Protein AF-A0A2V7W7Z8-F1 (afdb_monomer_lite)

Structure (mmCIF, N/CA/C/O backbone):
data_AF-A0A2V7W7Z8-F1
#
_entry.id   AF-A0A2V7W7Z8-F1
#
loop_
_atom_site.group_PDB
_atom_site.id
_atom_site.type_symbol
_atom_site.label_atom_id
_atom_site.label_alt_id
_atom_site.label_comp_id
_atom_site.label_asym_id
_atom_site.label_entity_id
_atom_site.label_seq_id
_atom_site.pdbx_PDB_ins_code
_atom_site.Cartn_x
_atom_site.Cartn_y
_atom_site.Cartn_z
_atom_site.occupancy
_atom_site.B_iso_or_equiv
_atom_site.auth_seq_id
_atom_site.auth_comp_id
_atom_site.auth_asym_id
_atom_site.auth_atom_id
_atom_site.pdbx_PDB_model_num
ATOM 1 N N . MET A 1 1 ? -6.956 7.453 52.385 1.00 64.62 1 MET A N 1
ATOM 2 C CA . MET A 1 1 ? -8.091 6.921 51.588 1.00 64.62 1 MET A CA 1
ATOM 3 C C . MET A 1 1 ? -8.338 7.640 50.247 1.00 64.62 1 MET A C 1
ATOM 5 O O . MET A 1 1 ? -8.951 7.035 49.381 1.00 64.62 1 MET A O 1
ATOM 9 N N . MET A 1 2 ? -7.798 8.844 49.998 1.00 71.56 2 MET A N 1
ATOM 10 C CA . MET A 1 2 ? -8.053 9.649 48.778 1.00 71.56 2 MET A CA 1
ATOM 11 C C . MET A 1 2 ? -7.474 9.134 47.440 1.00 71.56 2 MET A C 1
ATOM 13 O O . MET A 1 2 ? -7.806 9.673 46.394 1.00 71.56 2 MET A O 1
ATOM 17 N N . ARG A 1 3 ? -6.632 8.090 47.427 1.00 85.88 3 ARG A N 1
ATOM 18 C CA . ARG A 1 3 ? -5.975 7.605 46.190 1.00 85.88 3 ARG A CA 1
ATOM 19 C C . ARG A 1 3 ? -6.864 6.716 45.310 1.00 85.88 3 ARG A C 1
ATOM 21 O O . ARG A 1 3 ? -6.690 6.686 44.098 1.00 85.88 3 ARG A O 1
ATOM 28 N N . ARG A 1 4 ? -7.820 6.002 45.911 1.00 89.50 4 ARG A N 1
ATOM 29 C CA . ARG A 1 4 ? -8.736 5.094 45.199 1.00 89.50 4 ARG A CA 1
ATOM 30 C C . ARG A 1 4 ? -9.676 5.809 44.213 1.00 89.50 4 ARG A C 1
ATOM 32 O O . ARG A 1 4 ? -9.738 5.351 43.077 1.00 89.50 4 ARG A O 1
ATOM 39 N N . PRO A 1 5 ? -10.353 6.920 44.573 1.00 92.94 5 PRO A N 1
ATOM 40 C CA . PRO A 1 5 ? -11.211 7.621 43.616 1.00 92.94 5 PRO A CA 1
ATOM 41 C C . PRO A 1 5 ? -10.411 8.238 42.461 1.00 92.94 5 PRO A C 1
ATOM 43 O O . PRO A 1 5 ? -10.845 8.153 41.320 1.00 92.94 5 PRO A O 1
ATOM 46 N N . ALA A 1 6 ? -9.214 8.774 42.723 1.00 90.88 6 ALA A N 1
ATOM 47 C CA . ALA A 1 6 ? -8.357 9.328 41.673 1.00 90.88 6 ALA A CA 1
ATOM 48 C C . ALA A 1 6 ? -7.937 8.267 40.636 1.00 90.88 6 ALA A C 1
ATOM 50 O O . ALA A 1 6 ? -8.006 8.515 39.436 1.00 90.88 6 ALA A O 1
ATOM 51 N N . LEU A 1 7 ? -7.566 7.062 41.087 1.00 93.25 7 LEU A N 1
ATOM 52 C CA . LEU A 1 7 ? -7.257 5.944 40.189 1.00 93.25 7 LEU A CA 1
ATOM 53 C C . LEU A 1 7 ? -8.481 5.487 39.390 1.00 93.25 7 LEU A C 1
ATOM 55 O O . LEU A 1 7 ? -8.359 5.248 38.194 1.00 93.25 7 LEU A O 1
ATOM 59 N N . ALA A 1 8 ? -9.655 5.401 40.020 1.00 92.94 8 ALA A N 1
ATOM 60 C CA . ALA A 1 8 ? -10.886 5.029 39.326 1.00 92.94 8 ALA A CA 1
ATOM 61 C C . ALA A 1 8 ? -11.238 6.026 38.209 1.00 92.94 8 ALA A C 1
ATOM 63 O O . ALA A 1 8 ? -11.597 5.609 37.111 1.00 92.94 8 ALA A O 1
ATOM 64 N N . VAL A 1 9 ? -11.064 7.329 38.457 1.00 94.56 9 VAL A N 1
ATOM 65 C CA . VAL A 1 9 ? -11.263 8.376 37.443 1.00 94.56 9 VAL A CA 1
ATOM 66 C C . VAL A 1 9 ? -10.260 8.234 36.297 1.00 94.56 9 VAL A C 1
ATOM 68 O O . VAL A 1 9 ? -10.660 8.286 35.140 1.00 94.56 9 VAL A O 1
ATOM 71 N N . LEU A 1 10 ? -8.978 7.987 36.588 1.00 92.81 10 LEU A N 1
ATOM 72 C CA . LEU A 1 10 ? -7.966 7.770 35.546 1.00 92.81 10 LEU A CA 1
ATOM 73 C C . LEU A 1 10 ? -8.280 6.547 34.675 1.00 92.81 10 LEU A C 1
ATOM 75 O O . LEU A 1 10 ? -8.192 6.633 33.452 1.00 92.81 10 LEU A O 1
ATOM 79 N N . PHE A 1 11 ? -8.694 5.432 35.284 1.00 92.69 11 PHE A N 1
ATOM 80 C CA . PHE A 1 11 ? -9.115 4.238 34.548 1.00 92.69 11 PHE A CA 1
ATOM 81 C C . PHE A 1 11 ? -10.361 4.495 33.702 1.00 92.69 11 PHE A C 1
ATOM 83 O O . PHE A 1 11 ? -10.399 4.087 32.545 1.00 92.69 11 PHE A O 1
ATOM 90 N N . ALA A 1 12 ? -11.355 5.200 34.243 1.00 91.25 12 ALA A N 1
ATOM 91 C CA . ALA A 1 12 ? -12.547 5.570 33.490 1.00 91.25 12 ALA A CA 1
ATOM 92 C C . ALA A 1 12 ? -12.2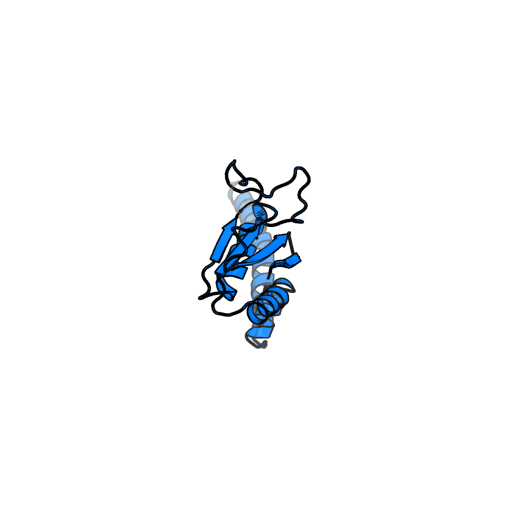01 6.457 32.282 1.00 91.25 12 ALA A C 1
ATOM 94 O O . ALA A 1 12 ? -12.695 6.202 31.188 1.00 91.25 12 ALA A O 1
ATOM 95 N N . CYS A 1 13 ? -11.303 7.436 32.441 1.00 90.88 13 CYS A N 1
ATOM 96 C CA . CYS A 1 13 ? -10.824 8.270 31.336 1.00 90.88 13 CYS A CA 1
ATOM 97 C C . CYS A 1 13 ? -10.061 7.462 30.278 1.00 90.88 13 CYS A C 1
ATOM 99 O O . CYS A 1 13 ? -10.279 7.666 29.086 1.00 90.88 13 CYS A O 1
ATOM 101 N N . ALA A 1 14 ? -9.199 6.530 30.695 1.00 88.56 14 ALA A N 1
ATOM 102 C CA . ALA A 1 14 ? -8.465 5.664 29.774 1.00 88.56 14 ALA A CA 1
ATOM 103 C C . ALA A 1 14 ? -9.413 4.750 28.980 1.00 88.56 14 ALA A C 1
ATOM 105 O O . ALA A 1 14 ? -9.311 4.668 27.760 1.00 88.56 14 ALA A O 1
ATOM 106 N N . ILE A 1 15 ? -10.385 4.126 29.654 1.00 91.50 15 ILE A N 1
ATOM 107 C CA . ILE A 1 15 ? -11.414 3.299 29.008 1.00 91.50 15 ILE A CA 1
ATOM 108 C C . ILE A 1 15 ? -12.269 4.141 28.064 1.00 91.50 15 ILE A C 1
ATOM 110 O O . ILE A 1 15 ? -12.598 3.679 26.979 1.00 91.50 15 ILE A O 1
ATOM 114 N N . TRP A 1 16 ? -12.619 5.370 28.444 1.00 91.00 16 TRP A N 1
ATOM 115 C CA . TRP A 1 16 ? -13.403 6.257 27.590 1.00 91.00 16 TRP A CA 1
ATOM 116 C C . TRP A 1 16 ? -12.650 6.621 26.307 1.00 91.00 16 TRP A C 1
ATOM 118 O O . TRP A 1 16 ? -13.198 6.498 25.212 1.00 91.00 16 TRP A O 1
ATOM 128 N N . PHE A 1 17 ? -11.382 7.020 26.432 1.00 89.75 17 PHE A N 1
ATOM 129 C CA . PHE A 1 17 ? -10.562 7.419 25.291 1.00 89.75 17 PHE A CA 1
ATOM 130 C C . PHE A 1 17 ? -10.263 6.230 24.365 1.00 89.75 17 PHE A C 1
ATOM 132 O O . PHE A 1 17 ? -10.569 6.278 23.176 1.00 89.75 17 PHE A O 1
ATOM 139 N N . SER A 1 18 ? -9.755 5.123 24.914 1.00 89.19 18 SER A N 1
ATOM 140 C CA . SER A 1 18 ? -9.431 3.922 24.131 1.00 89.19 18 SER A CA 1
ATOM 141 C C . SER A 1 18 ? -10.673 3.178 23.635 1.00 89.19 18 SER A C 1
ATOM 143 O O . SER A 1 18 ? -10.658 2.574 22.565 1.00 89.19 18 SER A O 1
ATOM 145 N N . GLY A 1 19 ? -11.768 3.220 24.394 1.00 90.31 19 GLY A N 1
ATOM 146 C CA . GLY A 1 19 ? -13.025 2.575 24.032 1.00 90.31 19 GLY A CA 1
ATOM 147 C C . GLY A 1 19 ? -13.647 3.194 22.788 1.00 90.31 19 GLY A C 1
ATOM 148 O O . GLY A 1 19 ? -14.166 2.463 21.949 1.00 90.31 19 GLY A O 1
ATOM 149 N N . HIS A 1 20 ? -13.546 4.515 22.620 1.00 90.62 20 HIS A N 1
ATOM 150 C CA . HIS A 1 20 ? -14.054 5.183 21.425 1.00 90.62 20 HIS A CA 1
ATOM 151 C C . HIS A 1 20 ? -13.320 4.729 20.155 1.00 90.62 20 HIS A C 1
ATOM 153 O O . HIS A 1 20 ? -13.970 4.346 19.181 1.00 90.62 20 HIS A O 1
ATOM 159 N N . GLU A 1 21 ? -11.984 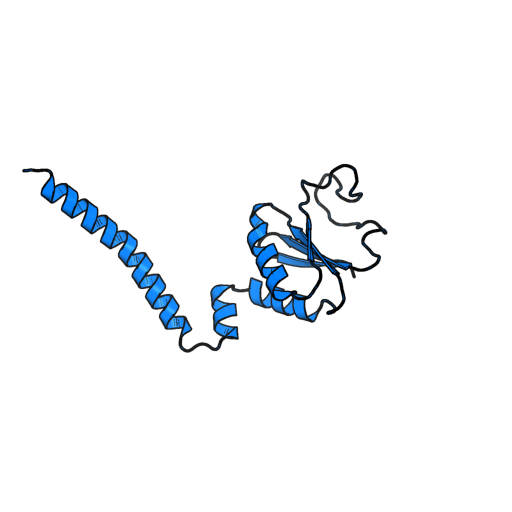4.692 20.178 1.00 88.81 21 GLU A N 1
ATOM 160 C CA . GLU A 1 21 ? -11.177 4.192 19.054 1.00 88.81 21 GLU A CA 1
ATOM 161 C C . GLU A 1 21 ? -11.480 2.719 18.753 1.00 88.81 21 GLU A C 1
ATOM 163 O O . GLU A 1 21 ? -11.636 2.334 17.595 1.00 88.81 21 GLU A O 1
ATOM 168 N N . TYR A 1 22 ? -11.644 1.894 19.791 1.00 90.38 22 TYR A N 1
ATOM 169 C CA . TYR A 1 22 ? -11.979 0.482 19.625 1.00 90.38 22 TYR A CA 1
ATOM 170 C C . TYR A 1 22 ? -13.365 0.280 18.999 1.00 90.38 22 TYR A C 1
ATOM 172 O O . TYR A 1 22 ? -13.526 -0.530 18.088 1.00 90.38 22 TYR A O 1
ATOM 180 N N . VAL A 1 23 ? -14.371 1.038 19.444 1.00 93.88 23 VAL A N 1
ATOM 181 C CA . VAL A 1 23 ? -15.723 0.989 18.867 1.00 93.88 23 VAL A CA 1
ATOM 182 C C . VAL A 1 23 ? -15.706 1.429 17.404 1.00 93.88 23 VAL A C 1
ATOM 184 O O . VAL A 1 23 ? -16.375 0.802 16.581 1.00 93.88 23 VAL A O 1
ATOM 187 N N . GLN A 1 24 ? -14.928 2.460 17.058 1.00 91.69 24 GLN A N 1
ATOM 188 C CA . GLN A 1 24 ? -14.739 2.871 15.665 1.00 91.69 24 GLN A CA 1
ATOM 189 C C . GLN A 1 24 ? -14.087 1.761 14.840 1.00 91.69 24 GLN A C 1
ATOM 191 O O . GLN A 1 24 ? -14.633 1.385 13.808 1.00 91.69 24 GLN A O 1
ATOM 196 N N . LEU A 1 25 ? -13.013 1.146 15.340 1.00 91.00 25 LEU A N 1
ATOM 197 C CA . LEU A 1 25 ? -12.337 0.039 14.664 1.00 91.00 25 LEU A CA 1
ATOM 198 C C . LEU A 1 25 ? -13.265 -1.164 14.435 1.00 91.00 25 LEU A C 1
ATOM 200 O O . LEU A 1 25 ? -13.267 -1.748 13.350 1.00 91.00 25 LEU A O 1
ATOM 204 N N . VAL A 1 26 ? -14.071 -1.536 15.435 1.00 94.56 26 VAL A N 1
ATOM 205 C CA . VAL A 1 26 ? -15.062 -2.617 15.311 1.00 94.56 26 VAL A CA 1
ATOM 206 C C . VAL A 1 26 ? -16.114 -2.251 14.272 1.00 94.56 26 VAL A C 1
ATOM 208 O O . VAL A 1 26 ? -16.437 -3.071 13.414 1.00 94.56 26 VAL A O 1
ATOM 211 N N . ARG A 1 27 ? -16.629 -1.019 14.302 1.00 95.19 27 ARG A N 1
ATOM 212 C CA . ARG A 1 27 ? -17.615 -0.542 13.329 1.00 95.19 27 ARG A CA 1
ATOM 213 C C . ARG A 1 27 ? -17.056 -0.547 11.908 1.00 95.19 27 ARG A C 1
ATOM 215 O O . ARG A 1 27 ? -17.739 -1.021 11.001 1.00 95.19 27 ARG A O 1
ATOM 222 N N . ASP A 1 28 ? -15.829 -0.076 11.725 1.00 92.25 28 ASP A N 1
ATOM 223 C CA . ASP A 1 28 ? -15.149 -0.064 10.432 1.00 92.25 28 ASP A CA 1
ATOM 224 C C . ASP A 1 28 ? -14.897 -1.491 9.939 1.00 92.25 28 ASP A C 1
ATOM 226 O O . ASP A 1 28 ? -15.179 -1.805 8.786 1.00 92.25 28 ASP A O 1
ATOM 230 N N . SER A 1 29 ? -14.487 -2.398 10.829 1.00 92.88 29 SER A N 1
ATOM 231 C CA . SER A 1 29 ? -14.307 -3.820 10.510 1.00 92.88 29 SER A CA 1
ATOM 232 C C . SER A 1 29 ? -15.620 -4.490 10.093 1.00 92.88 29 SER A C 1
ATOM 234 O O . SER A 1 29 ? -15.658 -5.222 9.104 1.00 92.88 29 SER A O 1
ATOM 236 N N . LEU A 1 30 ? -16.721 -4.211 10.800 1.00 95.81 30 LEU A N 1
ATOM 237 C CA . LEU A 1 30 ? -18.052 -4.711 10.446 1.00 95.81 30 LEU A CA 1
ATOM 238 C C . LEU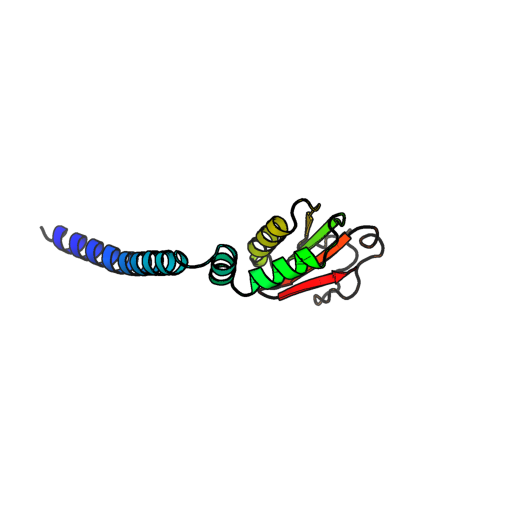 A 1 30 ? -18.531 -4.145 9.103 1.00 95.81 30 LEU A C 1
ATOM 240 O O . LEU A 1 30 ? -19.134 -4.872 8.316 1.00 95.81 30 LEU A O 1
ATOM 244 N N . ALA A 1 31 ? -18.218 -2.882 8.802 1.00 93.75 31 ALA A N 1
ATOM 245 C CA . ALA A 1 31 ? -18.540 -2.264 7.518 1.00 93.75 31 ALA A CA 1
ATOM 246 C C . ALA A 1 31 ? -17.796 -2.909 6.330 1.00 93.75 31 ALA A C 1
ATOM 248 O O . ALA A 1 31 ? -18.242 -2.774 5.191 1.00 93.75 31 ALA A O 1
ATOM 249 N N . LEU A 1 32 ? -16.697 -3.632 6.577 1.00 93.75 32 LEU A N 1
ATOM 250 C CA . LEU A 1 32 ? -15.946 -4.375 5.558 1.00 93.75 32 LEU A CA 1
ATOM 251 C C . LEU A 1 32 ? -16.484 -5.795 5.310 1.00 93.75 32 LEU A C 1
ATOM 253 O O . LEU A 1 32 ? -16.193 -6.375 4.261 1.00 93.75 32 LEU A O 1
ATOM 257 N N . LEU A 1 33 ? -17.257 -6.374 6.237 1.00 94.25 33 LEU A N 1
ATOM 258 C CA . LEU A 1 33 ? -17.791 -7.736 6.101 1.00 94.25 33 LEU A CA 1
ATOM 259 C C . LEU A 1 33 ? -18.615 -7.976 4.823 1.00 94.25 33 LEU A C 1
ATOM 261 O O . LEU A 1 33 ? -18.364 -8.995 4.176 1.00 94.25 33 LEU A O 1
ATOM 265 N N . PRO A 1 34 ? -19.554 -7.092 4.420 1.00 96.69 34 PRO A N 1
ATOM 266 C CA . PRO A 1 34 ? -20.376 -7.345 3.236 1.00 96.69 34 PRO A CA 1
ATOM 267 C C . PRO A 1 34 ? -19.628 -7.124 1.915 1.00 96.69 34 PRO A C 1
ATOM 269 O O . PRO A 1 34 ? -20.118 -7.536 0.867 1.00 96.69 34 PRO A O 1
ATOM 272 N N . LEU A 1 35 ? -18.464 -6.470 1.949 1.00 94.69 35 LEU A N 1
ATOM 273 C CA . LEU A 1 35 ? -17.700 -6.131 0.754 1.00 94.69 35 LEU A CA 1
ATOM 274 C C . LEU A 1 35 ? -16.958 -7.351 0.203 1.00 94.69 35 LEU A C 1
ATOM 276 O O . LEU A 1 35 ? -16.511 -8.235 0.943 1.00 94.69 35 LEU A O 1
ATOM 280 N N . ARG A 1 36 ? -16.759 -7.379 -1.113 1.00 94.62 36 ARG A N 1
ATOM 281 C CA . ARG A 1 36 ? -15.870 -8.345 -1.762 1.00 94.62 36 ARG A CA 1
ATOM 282 C C . ARG A 1 36 ? -14.420 -8.078 -1.367 1.00 94.62 36 ARG A C 1
ATOM 284 O O . ARG A 1 36 ? -14.063 -7.019 -0.859 1.00 94.62 36 ARG A O 1
ATOM 291 N N . TYR A 1 37 ? -13.555 -9.061 -1.595 1.00 87.62 37 TYR A N 1
ATOM 292 C CA . TYR A 1 37 ? -12.142 -8.955 -1.230 1.00 87.62 37 TYR A CA 1
ATOM 293 C C . TYR A 1 37 ? -11.446 -7.733 -1.853 1.00 87.62 37 TYR A C 1
ATOM 295 O O . TYR A 1 37 ? -10.722 -7.023 -1.157 1.00 87.62 37 TYR A O 1
ATOM 303 N N . GLU A 1 38 ? -11.697 -7.478 -3.137 1.00 86.25 38 GLU A N 1
ATOM 304 C CA . GLU A 1 38 ? -11.121 -6.352 -3.881 1.00 86.25 38 GLU A CA 1
ATOM 305 C C . GLU A 1 38 ? -11.629 -5.009 -3.338 1.00 86.25 38 GLU A C 1
ATOM 307 O O . GLU A 1 38 ? -10.829 -4.136 -3.019 1.00 86.25 38 GLU A O 1
ATOM 312 N N . GLU A 1 39 ? -12.938 -4.896 -3.094 1.00 90.38 39 GLU A N 1
ATOM 313 C CA . GLU A 1 39 ? -13.577 -3.705 -2.513 1.00 90.38 39 GLU A CA 1
ATOM 314 C C . GLU A 1 39 ? -13.067 -3.406 -1.094 1.00 90.38 39 GLU A C 1
ATOM 316 O O . GLU A 1 39 ? -12.860 -2.250 -0.724 1.00 90.38 39 GLU A O 1
ATOM 321 N N . ARG A 1 40 ? -12.813 -4.445 -0.283 1.00 91.31 40 ARG A N 1
ATOM 322 C CA . ARG A 1 40 ? -12.176 -4.277 1.032 1.00 91.31 40 ARG A CA 1
ATOM 323 C C . ARG A 1 40 ? -10.779 -3.688 0.898 1.00 91.31 40 ARG A C 1
ATOM 325 O O . ARG A 1 40 ? -10.424 -2.795 1.663 1.00 91.31 40 ARG A O 1
ATOM 332 N N . ARG A 1 41 ? -9.982 -4.194 -0.047 1.00 87.75 41 ARG A N 1
ATOM 333 C CA . ARG A 1 41 ? -8.623 -3.692 -0.276 1.00 87.75 41 ARG A CA 1
ATOM 334 C C . ARG A 1 41 ? -8.635 -2.256 -0.770 1.00 87.75 41 ARG A C 1
ATOM 336 O O . ARG A 1 41 ? -7.893 -1.454 -0.218 1.00 87.75 41 ARG A O 1
ATOM 343 N N . GLU A 1 42 ? -9.502 -1.923 -1.718 1.00 88.81 42 GLU A N 1
ATOM 344 C CA . GLU A 1 42 ? -9.671 -0.549 -2.195 1.00 88.81 42 GLU A CA 1
ATOM 345 C C . GLU A 1 42 ? -10.099 0.393 -1.065 1.00 88.81 42 GLU A C 1
ATOM 347 O O . GLU A 1 42 ? -9.557 1.483 -0.932 1.00 88.81 42 GLU A O 1
ATOM 352 N N . ARG A 1 43 ? -11.004 -0.032 -0.178 1.00 88.38 43 ARG A N 1
ATOM 353 C CA . ARG A 1 43 ? -11.444 0.802 0.948 1.00 88.38 43 ARG A CA 1
ATOM 354 C C . ARG A 1 43 ? -10.366 1.021 2.013 1.00 88.38 43 ARG A C 1
ATOM 356 O O . ARG A 1 43 ? -10.321 2.095 2.603 1.00 88.38 43 ARG A O 1
ATOM 363 N N . VAL A 1 44 ? -9.525 0.018 2.276 1.00 87.88 44 VAL A N 1
ATOM 364 C CA . VAL A 1 44 ? -8.459 0.093 3.294 1.00 87.88 44 VAL A CA 1
ATOM 365 C C . VAL A 1 44 ? -7.220 0.817 2.769 1.00 87.88 44 VAL A C 1
ATOM 367 O O . VAL A 1 44 ? -6.645 1.642 3.471 1.00 87.88 44 VAL A O 1
ATOM 370 N N . LEU A 1 45 ? -6.793 0.501 1.548 1.00 84.19 45 LEU A N 1
ATOM 371 C CA . LEU A 1 45 ? -5.572 1.041 0.942 1.00 84.19 45 LEU A CA 1
ATOM 372 C C . LEU A 1 45 ? -5.840 2.297 0.097 1.00 84.19 45 LEU A C 1
ATOM 374 O O . LEU A 1 45 ? -4.906 3.002 -0.276 1.00 84.19 45 LEU A O 1
ATOM 378 N N . GLY A 1 46 ? -7.103 2.592 -0.208 1.00 87.12 46 GLY A N 1
ATOM 379 C CA . GLY A 1 46 ? -7.508 3.747 -0.999 1.00 87.12 46 GLY A CA 1
ATOM 380 C C . GLY A 1 46 ? -6.990 3.693 -2.436 1.00 87.12 46 GLY A C 1
ATOM 381 O O . GLY A 1 46 ? -6.814 2.628 -3.034 1.00 87.12 46 GLY A O 1
ATOM 382 N N . GLY A 1 47 ? -6.704 4.877 -2.981 1.00 84.75 47 GLY A N 1
ATOM 383 C CA . GLY A 1 47 ? -6.185 5.035 -4.342 1.00 84.75 47 GLY A CA 1
ATOM 384 C C . GLY A 1 47 ? -4.849 4.328 -4.588 1.00 84.75 47 GLY A C 1
ATOM 385 O O . GLY A 1 47 ? -4.582 3.927 -5.720 1.00 84.75 47 GLY A O 1
ATOM 386 N N . ASP A 1 48 ? -4.049 4.091 -3.542 1.00 86.19 48 ASP A N 1
ATOM 387 C CA . ASP A 1 48 ? -2.758 3.408 -3.668 1.00 86.19 48 ASP A CA 1
ATOM 388 C C . ASP A 1 48 ? -2.943 1.973 -4.204 1.00 86.19 48 ASP A C 1
ATOM 390 O O . ASP A 1 48 ? -2.141 1.516 -5.018 1.00 86.19 48 ASP A O 1
ATOM 394 N N . TYR A 1 49 ? -4.034 1.282 -3.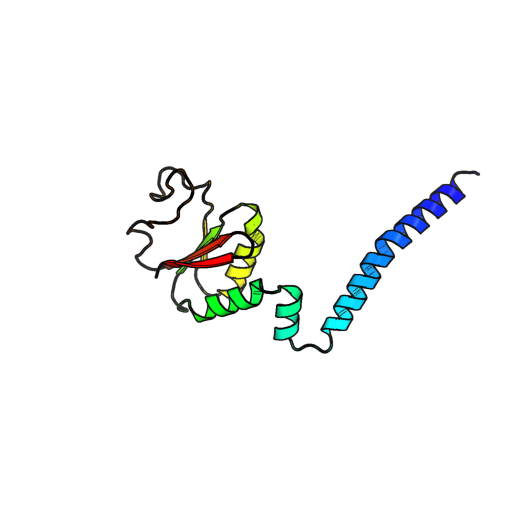839 1.00 87.81 49 TYR A N 1
ATOM 395 C CA . TYR A 1 49 ? -4.339 -0.060 -4.355 1.00 87.81 49 TYR A CA 1
ATOM 396 C C . TYR A 1 49 ? -4.602 -0.065 -5.861 1.00 87.81 49 TYR A C 1
ATOM 398 O O . TYR A 1 49 ? -4.036 -0.889 -6.580 1.00 87.81 49 TYR A O 1
ATOM 406 N N . VAL A 1 50 ? -5.411 0.881 -6.344 1.00 87.19 50 VAL A N 1
ATOM 407 C CA . VAL A 1 50 ? -5.745 1.010 -7.770 1.00 87.19 50 VAL A CA 1
ATOM 408 C C . VAL A 1 50 ? -4.483 1.289 -8.585 1.00 87.19 50 VAL A C 1
ATOM 410 O O . VAL A 1 50 ? -4.265 0.683 -9.636 1.00 87.19 50 VAL A O 1
ATOM 413 N N . VAL A 1 51 ? -3.605 2.158 -8.076 1.00 88.50 51 VAL A N 1
ATOM 414 C CA . VAL A 1 51 ? -2.327 2.464 -8.725 1.00 88.50 51 VAL A CA 1
ATOM 415 C C . VAL A 1 51 ? -1.407 1.240 -8.742 1.00 88.50 51 VAL A C 1
ATOM 417 O O . VAL A 1 51 ? -0.857 0.914 -9.792 1.00 88.50 51 VAL A O 1
ATOM 420 N N . MET A 1 52 ? -1.277 0.509 -7.630 1.00 89.19 52 MET A N 1
ATOM 421 C CA . MET A 1 52 ? -0.472 -0.719 -7.574 1.00 89.19 52 MET A CA 1
ATOM 422 C C . MET A 1 52 ? -0.996 -1.798 -8.528 1.00 89.19 52 MET A C 1
ATOM 424 O O . MET A 1 52 ? -0.204 -2.436 -9.221 1.00 89.19 52 MET A O 1
ATOM 428 N N . GLN A 1 53 ? -2.316 -1.988 -8.608 1.00 88.62 53 GLN A N 1
ATOM 429 C CA . GLN A 1 53 ? -2.936 -2.959 -9.513 1.00 88.62 53 GLN A CA 1
ATOM 430 C C . GLN A 1 53 ? -2.695 -2.584 -10.978 1.00 88.62 53 GLN A C 1
ATOM 432 O O . GLN A 1 53 ? -2.324 -3.437 -11.790 1.00 88.62 53 GLN A O 1
ATOM 437 N N . ARG A 1 54 ? -2.829 -1.295 -11.304 1.00 90.12 54 ARG A N 1
ATOM 438 C CA . ARG A 1 54 ? -2.508 -0.762 -12.627 1.00 90.12 54 ARG A CA 1
ATOM 439 C C . ARG A 1 54 ? -1.038 -1.006 -12.977 1.00 90.12 54 ARG A C 1
ATOM 441 O O . ARG A 1 54 ? -0.764 -1.605 -14.014 1.00 90.12 54 ARG A O 1
ATOM 448 N N . LEU A 1 55 ? -0.106 -0.639 -12.097 1.00 90.06 55 LEU A N 1
ATOM 449 C CA . LEU A 1 55 ? 1.330 -0.883 -12.288 1.00 90.06 55 LEU A CA 1
ATOM 450 C C . LEU A 1 55 ? 1.634 -2.373 -12.481 1.00 90.06 55 LEU A C 1
ATOM 452 O O . LEU A 1 55 ? 2.358 -2.745 -13.400 1.00 90.06 55 LEU A O 1
ATOM 456 N N . ALA A 1 56 ? 1.034 -3.246 -11.671 1.00 89.94 56 ALA A N 1
ATOM 457 C CA . ALA A 1 56 ? 1.219 -4.689 -11.787 1.00 89.94 56 ALA A CA 1
ATOM 458 C C . ALA A 1 56 ? 0.741 -5.253 -13.139 1.00 89.94 56 ALA A C 1
ATOM 460 O O . ALA A 1 56 ? 1.279 -6.271 -13.582 1.00 89.94 56 ALA A O 1
ATOM 461 N N . SER A 1 57 ? -0.237 -4.605 -13.786 1.00 90.81 57 SER A N 1
ATOM 462 C CA . SER A 1 57 ? -0.724 -4.960 -15.126 1.00 90.81 57 SER A CA 1
ATOM 463 C C . SER A 1 57 ? 0.110 -4.366 -16.270 1.00 90.81 57 SER A C 1
ATOM 465 O O . SER A 1 57 ? 0.221 -4.985 -17.325 1.00 90.81 57 SER A O 1
ATOM 467 N N . GLU A 1 58 ? 0.722 -3.195 -16.065 1.00 90.06 58 GLU A N 1
ATOM 468 C CA . GLU A 1 58 ? 1.527 -2.501 -17.080 1.00 90.06 58 GLU A CA 1
ATOM 469 C C . GLU A 1 58 ? 2.966 -3.034 -17.176 1.00 90.06 58 GLU A C 1
ATOM 471 O O . GLU A 1 58 ? 3.597 -2.917 -18.230 1.00 90.06 58 GLU A O 1
ATOM 476 N N . ILE A 1 59 ? 3.498 -3.586 -16.082 1.00 87.56 59 ILE A N 1
ATOM 477 C CA . ILE A 1 59 ? 4.878 -4.074 -15.988 1.00 87.56 59 ILE A CA 1
ATOM 478 C C . ILE A 1 59 ? 4.947 -5.539 -16.459 1.00 87.56 59 ILE A C 1
ATOM 480 O O . ILE A 1 59 ? 4.228 -6.381 -15.906 1.00 87.56 59 ILE A O 1
ATOM 484 N N . PRO A 1 60 ? 5.831 -5.892 -17.416 1.00 88.44 60 PRO A N 1
ATOM 485 C CA . PRO A 1 60 ? 6.031 -7.279 -17.840 1.00 88.44 60 PRO A CA 1
ATOM 486 C C . PRO A 1 60 ? 6.338 -8.210 -16.660 1.00 88.44 60 PRO A C 1
ATOM 488 O O . PRO A 1 60 ? 6.897 -7.794 -15.644 1.00 88.44 60 PRO A O 1
ATOM 491 N N . ARG A 1 61 ? 5.935 -9.481 -16.746 1.00 87.38 61 ARG A N 1
ATOM 492 C CA . ARG A 1 61 ? 6.100 -10.437 -15.630 1.00 87.38 61 ARG A CA 1
ATOM 493 C C . ARG A 1 61 ? 7.550 -10.881 -15.418 1.00 87.38 61 ARG A C 1
ATOM 495 O O . ARG A 1 61 ? 7.886 -11.311 -14.323 1.00 87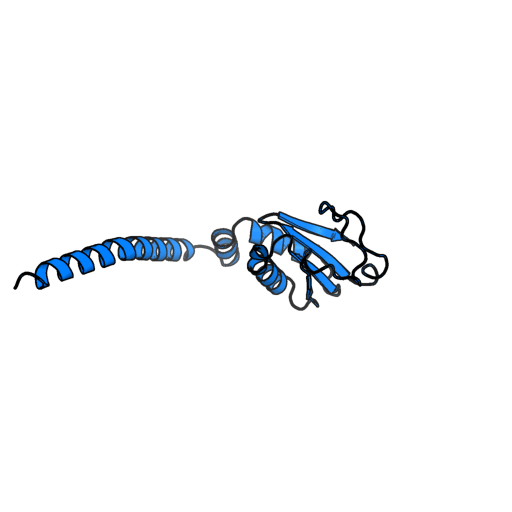.38 61 ARG A O 1
ATOM 502 N N . ASP A 1 62 ? 8.370 -10.782 -16.451 1.00 86.69 62 ASP A N 1
ATOM 503 C CA . ASP A 1 62 ? 9.785 -11.153 -16.513 1.00 86.69 62 ASP A CA 1
ATOM 504 C C . ASP A 1 62 ? 10.736 -9.971 -16.268 1.00 86.69 62 ASP A C 1
ATOM 506 O O . ASP A 1 62 ? 11.931 -10.172 -16.057 1.00 86.69 62 ASP A O 1
ATOM 510 N N . ALA A 1 63 ? 10.214 -8.742 -16.249 1.00 85.38 63 ALA A N 1
ATOM 511 C CA . ALA A 1 63 ? 11.012 -7.555 -15.987 1.00 85.38 63 ALA A CA 1
ATOM 512 C C . ALA A 1 63 ? 11.482 -7.505 -14.525 1.00 85.38 63 ALA A C 1
ATOM 514 O O . ALA A 1 63 ? 10.702 -7.734 -13.592 1.00 85.38 63 ALA A O 1
ATOM 515 N N . SER A 1 64 ? 12.744 -7.124 -14.316 1.00 86.31 64 SER A N 1
ATOM 516 C CA . SER A 1 64 ? 13.194 -6.679 -12.998 1.00 86.31 64 SER A CA 1
ATOM 517 C C . SER A 1 64 ? 12.637 -5.283 -12.715 1.00 86.31 64 SER A C 1
ATOM 519 O O . SER A 1 64 ? 12.438 -4.484 -13.628 1.00 86.31 64 SER A O 1
ATOM 521 N N . VAL A 1 65 ? 12.330 -4.975 -11.457 1.00 87.31 65 VAL A N 1
ATOM 522 C CA . VAL A 1 65 ? 11.742 -3.688 -11.073 1.00 87.31 65 VAL A CA 1
ATOM 523 C C . VAL A 1 65 ? 12.640 -2.985 -10.073 1.00 87.31 65 VAL A C 1
ATOM 525 O O . VAL A 1 65 ? 12.991 -3.543 -9.040 1.00 87.31 65 VAL A O 1
ATOM 528 N N . THR A 1 66 ? 12.995 -1.734 -10.339 1.00 88.06 66 THR A N 1
ATOM 529 C CA . THR A 1 66 ? 13.639 -0.885 -9.331 1.00 88.06 66 THR A CA 1
ATOM 530 C C . THR A 1 66 ? 12.624 0.104 -8.779 1.00 88.06 66 THR A C 1
ATOM 532 O O . THR A 1 66 ? 12.071 0.920 -9.516 1.00 88.06 66 THR A O 1
ATOM 535 N N . ILE A 1 67 ? 12.374 0.020 -7.475 1.00 87.94 67 ILE A N 1
ATOM 536 C CA . ILE A 1 67 ? 11.499 0.916 -6.726 1.00 87.94 67 ILE A CA 1
ATOM 537 C C . ILE A 1 67 ? 12.369 2.024 -6.137 1.00 87.94 67 ILE A C 1
ATOM 539 O O . ILE A 1 67 ? 13.195 1.791 -5.250 1.00 87.94 67 ILE A O 1
ATOM 543 N N . VAL A 1 68 ? 12.175 3.236 -6.641 1.00 85.88 68 VAL A N 1
ATOM 544 C CA . VAL A 1 68 ? 12.870 4.433 -6.177 1.00 85.88 68 VAL A CA 1
ATOM 545 C C . VAL A 1 68 ? 11.962 5.171 -5.204 1.00 85.88 68 VAL A C 1
ATOM 547 O O . VAL A 1 68 ? 10.895 5.654 -5.579 1.00 85.88 68 VAL A O 1
ATOM 550 N N . LEU A 1 69 ? 12.386 5.265 -3.948 1.00 84.88 69 LEU A N 1
ATOM 551 C CA . LEU A 1 69 ? 11.647 5.967 -2.897 1.00 84.88 69 LEU A CA 1
ATOM 552 C C . LEU A 1 69 ? 12.061 7.434 -2.908 1.00 84.88 69 LEU A C 1
ATOM 554 O O . LEU A 1 69 ? 13.246 7.701 -2.797 1.00 84.88 69 LEU A O 1
ATOM 558 N N . ARG A 1 70 ? 11.155 8.413 -3.016 1.00 81.56 70 ARG A N 1
ATOM 559 C CA . ARG A 1 70 ? 11.568 9.832 -2.977 1.00 81.56 70 ARG A CA 1
ATOM 560 C C . ARG A 1 70 ? 11.994 10.262 -1.572 1.00 81.56 70 ARG A C 1
ATOM 562 O O . ARG A 1 70 ? 12.863 11.123 -1.426 1.00 81.56 70 ARG A O 1
ATOM 569 N N . ARG A 1 71 ? 11.370 9.699 -0.535 1.00 81.56 71 ARG A N 1
ATOM 570 C CA . ARG A 1 71 ? 11.634 10.021 0.873 1.00 81.56 71 ARG A CA 1
ATOM 571 C C . ARG A 1 71 ? 11.759 8.727 1.683 1.00 81.56 71 ARG A C 1
ATOM 573 O O . ARG A 1 71 ? 11.056 7.768 1.375 1.00 81.56 71 ARG A O 1
ATOM 580 N N . PRO A 1 72 ? 12.539 8.708 2.780 1.00 79.88 72 PRO A N 1
ATOM 581 C CA . PRO A 1 72 ? 12.646 7.523 3.640 1.00 79.88 72 PRO A CA 1
ATOM 582 C C . PRO A 1 72 ? 11.295 7.033 4.180 1.00 79.88 72 PRO A C 1
ATOM 584 O O . PRO A 1 72 ? 11.064 5.838 4.308 1.00 79.88 72 PRO A O 1
ATOM 587 N N . ARG A 1 73 ? 10.359 7.958 4.435 1.00 84.62 73 ARG A N 1
ATOM 588 C CA . ARG A 1 73 ? 9.000 7.639 4.905 1.00 84.62 73 ARG A CA 1
ATOM 589 C C . ARG A 1 73 ? 8.128 6.893 3.885 1.00 84.62 73 ARG A C 1
ATOM 591 O O . ARG A 1 73 ? 7.060 6.426 4.250 1.00 84.62 73 ARG A O 1
ATOM 598 N N . ASP A 1 74 ? 8.543 6.819 2.620 1.00 85.38 74 ASP A N 1
ATOM 599 C CA . ASP A 1 74 ? 7.785 6.134 1.567 1.00 85.38 74 ASP A CA 1
ATOM 600 C C . ASP A 1 74 ? 8.111 4.622 1.514 1.00 85.38 74 ASP A C 1
ATOM 602 O O . ASP A 1 74 ? 7.572 3.901 0.673 1.00 85.38 74 ASP A O 1
ATOM 606 N N . ILE A 1 75 ? 8.973 4.124 2.416 1.00 86.94 75 ILE A N 1
ATOM 607 C CA . ILE A 1 75 ? 9.406 2.720 2.473 1.00 86.94 75 ILE A CA 1
ATOM 608 C C . ILE A 1 75 ? 8.240 1.739 2.599 1.00 86.94 75 ILE A C 1
ATOM 610 O O . ILE A 1 75 ? 8.214 0.747 1.874 1.00 86.94 75 ILE A O 1
ATOM 614 N N . ASP A 1 76 ? 7.246 2.039 3.437 1.00 88.00 76 ASP A N 1
ATOM 615 C CA . ASP A 1 76 ? 6.097 1.155 3.650 1.00 88.00 76 ASP A CA 1
ATOM 616 C C . ASP A 1 76 ? 5.343 0.933 2.337 1.00 88.00 76 ASP A C 1
ATOM 618 O O . ASP A 1 76 ? 5.053 -0.200 1.953 1.00 88.00 76 ASP A O 1
ATOM 622 N N . ARG A 1 77 ? 5.119 2.011 1.575 1.00 86.75 77 ARG A N 1
ATOM 623 C CA . ARG A 1 77 ? 4.498 1.949 0.245 1.00 86.75 77 ARG A CA 1
ATOM 624 C C . ARG A 1 77 ? 5.337 1.161 -0.745 1.00 86.75 77 ARG A C 1
ATOM 626 O O . ARG A 1 77 ? 4.785 0.371 -1.506 1.00 86.75 77 ARG A O 1
ATOM 633 N N . GLY A 1 78 ? 6.656 1.339 -0.722 1.00 88.38 78 GLY A N 1
ATOM 634 C CA . GLY A 1 78 ? 7.568 0.541 -1.535 1.00 88.38 78 GLY A CA 1
ATOM 635 C C . GLY A 1 78 ? 7.467 -0.956 -1.228 1.00 88.38 78 GLY A C 1
ATOM 636 O O . GLY A 1 78 ? 7.411 -1.769 -2.151 1.00 88.38 78 GLY A O 1
ATOM 637 N N . ILE A 1 79 ? 7.412 -1.327 0.053 1.00 89.31 79 ILE A N 1
ATOM 638 C CA . ILE A 1 79 ? 7.249 -2.720 0.489 1.00 89.31 79 ILE A CA 1
ATOM 639 C C . ILE A 1 79 ? 5.901 -3.272 0.011 1.00 89.31 79 ILE A C 1
ATOM 641 O O . ILE A 1 79 ? 5.855 -4.372 -0.544 1.00 89.31 79 ILE A O 1
ATOM 645 N N . PHE A 1 80 ? 4.817 -2.502 0.159 1.00 89.31 80 PHE A N 1
ATOM 646 C CA . PHE A 1 80 ? 3.504 -2.891 -0.357 1.00 89.31 80 PHE A CA 1
ATOM 647 C C . PHE A 1 80 ? 3.522 -3.087 -1.872 1.00 89.31 80 PHE A C 1
ATOM 649 O O . PHE A 1 80 ? 3.047 -4.110 -2.357 1.00 89.31 80 PHE A O 1
ATOM 656 N N . LEU A 1 81 ? 4.114 -2.161 -2.625 1.00 90.31 81 LEU A N 1
ATOM 657 C CA . LEU A 1 81 ? 4.240 -2.287 -4.073 1.00 90.31 81 LEU A CA 1
ATOM 658 C C . LEU A 1 81 ? 5.017 -3.556 -4.459 1.00 90.31 81 LEU A C 1
ATOM 660 O O . LEU A 1 81 ? 4.566 -4.295 -5.329 1.00 90.31 81 LEU A O 1
ATOM 664 N N . ASN A 1 82 ? 6.134 -3.854 -3.788 1.00 91.81 82 ASN A N 1
ATOM 665 C CA . ASN A 1 82 ? 6.890 -5.090 -4.011 1.00 91.81 82 ASN A CA 1
ATOM 666 C C . ASN A 1 82 ? 6.014 -6.342 -3.822 1.00 91.81 82 ASN A C 1
ATOM 668 O O . ASN A 1 82 ? 6.004 -7.229 -4.674 1.00 91.81 82 ASN A O 1
ATOM 672 N N . TYR A 1 83 ? 5.194 -6.380 -2.768 1.00 90.75 83 TYR A N 1
ATOM 673 C CA . TYR A 1 83 ? 4.263 -7.489 -2.544 1.00 90.75 83 TYR A CA 1
ATOM 674 C C . TYR A 1 83 ? 3.306 -7.716 -3.731 1.00 90.75 83 TYR A C 1
ATOM 676 O O . TYR A 1 83 ? 3.060 -8.860 -4.107 1.00 90.75 83 TYR A O 1
ATOM 684 N N . TYR A 1 84 ? 2.808 -6.649 -4.367 1.00 88.88 84 TYR A N 1
ATOM 685 C CA . TYR A 1 84 ? 1.954 -6.749 -5.562 1.00 88.88 84 TYR A CA 1
ATOM 686 C C . TYR A 1 84 ? 2.711 -7.071 -6.852 1.00 88.88 84 TYR A C 1
ATOM 688 O O . TYR A 1 84 ? 2.112 -7.534 -7.825 1.00 88.88 84 TYR A O 1
ATOM 696 N N . LEU A 1 85 ? 4.018 -6.821 -6.881 1.00 89.88 85 LEU A N 1
ATOM 697 C CA . LEU A 1 85 ? 4.862 -7.115 -8.030 1.00 89.88 85 LEU A CA 1
ATOM 698 C C . LEU A 1 85 ? 5.439 -8.534 -8.005 1.00 89.88 85 LEU A C 1
ATOM 700 O O . LEU A 1 85 ? 5.883 -8.992 -9.061 1.00 89.88 85 LEU A O 1
ATOM 704 N N . TYR A 1 86 ? 5.388 -9.242 -6.871 1.00 86.56 86 TYR A N 1
ATOM 705 C CA . TYR A 1 86 ? 5.837 -10.631 -6.739 1.00 86.56 86 TYR A CA 1
ATOM 706 C C . TYR A 1 86 ? 5.233 -11.539 -7.837 1.00 86.56 86 TYR A C 1
ATOM 708 O O . TYR A 1 86 ? 4.039 -11.426 -8.130 1.00 86.56 86 TYR A O 1
ATOM 716 N N . PRO A 1 87 ? 6.013 -12.450 -8.460 1.00 90.38 87 PRO A N 1
ATOM 717 C CA . PRO A 1 87 ? 7.382 -12.873 -8.124 1.00 90.38 87 PRO A CA 1
ATOM 718 C C . PRO A 1 87 ? 8.515 -12.093 -8.818 1.00 90.38 87 PRO A C 1
ATOM 720 O O . PRO A 1 87 ? 9.619 -12.618 -8.947 1.00 90.38 87 PRO A O 1
ATOM 723 N N . ARG A 1 88 ? 8.278 -10.863 -9.294 1.00 86.81 88 ARG A N 1
ATOM 724 C CA . ARG A 1 88 ? 9.307 -10.083 -10.005 1.00 86.81 88 ARG A CA 1
ATOM 725 C C . ARG A 1 88 ? 10.514 -9.775 -9.112 1.00 86.81 88 ARG A C 1
ATOM 727 O O . ARG A 1 88 ? 10.364 -9.501 -7.923 1.00 86.81 88 ARG A O 1
ATOM 734 N N . ALA A 1 89 ? 11.710 -9.761 -9.701 1.00 85.75 89 ALA A N 1
ATOM 735 C CA . ALA A 1 89 ? 12.925 -9.347 -9.006 1.00 85.75 89 ALA A CA 1
ATOM 736 C C . ALA A 1 89 ? 12.879 -7.837 -8.734 1.00 85.75 89 ALA A C 1
ATOM 738 O O . ALA A 1 89 ? 12.935 -7.043 -9.672 1.00 85.75 89 ALA A O 1
ATOM 739 N N . THR A 1 90 ? 12.761 -7.440 -7.466 1.00 85.94 90 THR A N 1
ATOM 740 C CA . THR A 1 90 ? 12.629 -6.032 -7.072 1.00 85.94 90 THR A CA 1
ATOM 741 C C . THR A 1 90 ? 13.832 -5.521 -6.291 1.00 85.94 90 THR A C 1
ATOM 743 O O . THR A 1 90 ? 14.283 -6.175 -5.349 1.00 85.94 90 THR A O 1
ATOM 746 N N . HIS A 1 91 ? 14.282 -4.309 -6.602 1.00 85.31 91 HIS A N 1
ATOM 747 C CA . HIS A 1 91 ? 15.349 -3.619 -5.881 1.00 85.31 91 HIS A CA 1
ATOM 748 C C . HIS A 1 91 ? 14.854 -2.282 -5.331 1.00 85.31 91 HIS A C 1
ATOM 750 O O . HIS A 1 91 ? 14.187 -1.531 -6.037 1.00 85.31 91 HIS A O 1
ATOM 756 N N . PHE A 1 92 ? 15.198 -1.968 -4.081 1.00 81.19 92 PHE A N 1
ATOM 757 C CA . PHE A 1 92 ? 14.892 -0.678 -3.461 1.00 81.19 92 PHE A CA 1
ATOM 758 C C . PHE A 1 92 ? 16.080 0.268 -3.582 1.00 81.19 92 PHE A C 1
ATOM 760 O O . PHE A 1 92 ? 17.224 -0.128 -3.357 1.00 81.19 92 PHE A O 1
ATOM 767 N N . THR A 1 93 ? 15.828 1.529 -3.922 1.00 78.25 93 THR A N 1
ATOM 768 C CA . THR A 1 93 ? 16.864 2.568 -3.960 1.00 78.25 93 THR A CA 1
ATOM 769 C C . THR A 1 93 ? 16.331 3.872 -3.377 1.00 78.25 93 THR A C 1
ATOM 771 O O . THR A 1 93 ? 15.217 4.297 -3.681 1.00 78.25 93 THR A O 1
ATOM 774 N N . GLU A 1 94 ? 17.141 4.508 -2.529 1.00 66.50 94 GLU A N 1
ATOM 775 C CA . GLU A 1 94 ? 16.877 5.839 -1.975 1.00 66.50 94 GLU A CA 1
ATOM 776 C C . GLU A 1 94 ? 17.698 6.901 -2.727 1.00 66.50 94 GLU A C 1
ATOM 778 O O . GLU A 1 94 ? 18.851 6.636 -3.077 1.00 66.50 94 GLU A O 1
ATOM 783 N N . PRO A 1 95 ? 17.194 8.134 -2.911 1.00 58.75 95 PRO A N 1
ATOM 784 C CA . PRO A 1 95 ? 17.859 9.172 -3.691 1.00 58.75 95 PRO A CA 1
ATOM 785 C C . PRO A 1 95 ? 19.019 9.789 -2.894 1.00 58.75 95 PRO A C 1
ATOM 787 O O . PRO A 1 95 ? 19.968 10.315 -3.459 1.00 58.75 95 PRO A O 1
ATOM 790 N N . SER A 1 96 ? 18.968 9.706 -1.561 1.00 50.91 96 SER A N 1
ATOM 791 C CA . SER A 1 96 ? 20.043 10.108 -0.647 1.00 50.91 96 SER A CA 1
ATOM 792 C C . SER A 1 96 ? 21.229 9.140 -0.660 1.00 50.91 96 SER A C 1
ATOM 794 O O . SER A 1 96 ? 22.320 9.514 -0.240 1.00 50.91 96 SER A O 1
ATOM 796 N N . ARG A 1 97 ? 21.036 7.908 -1.154 1.00 46.34 97 ARG A N 1
ATOM 797 C CA . ARG A 1 97 ? 22.087 6.895 -1.332 1.00 46.34 97 ARG A CA 1
ATOM 798 C C . ARG A 1 97 ? 22.632 6.844 -2.761 1.00 46.34 97 ARG A C 1
ATOM 800 O O . ARG A 1 97 ? 23.303 5.872 -3.106 1.00 46.34 97 ARG A O 1
ATOM 807 N N . CYS A 1 98 ? 22.430 7.888 -3.571 1.00 51.38 98 CYS A N 1
ATOM 808 C CA . CYS A 1 98 ? 23.224 8.096 -4.785 1.00 51.38 98 CYS A CA 1
ATOM 809 C C . CYS A 1 98 ? 24.677 8.451 -4.392 1.00 51.38 98 CYS A C 1
ATOM 811 O O . CYS A 1 98 ? 25.120 9.587 -4.525 1.00 51.38 98 CYS A O 1
ATOM 813 N N . GLY A 1 99 ? 25.407 7.491 -3.821 1.00 40.22 99 GLY A N 1
ATOM 814 C CA . GLY A 1 99 ? 26.845 7.577 -3.593 1.00 40.22 99 GLY A CA 1
ATOM 815 C C . GLY A 1 99 ? 27.601 7.417 -4.910 1.00 40.22 99 GLY A C 1
ATOM 816 O O . GLY A 1 99 ? 27.091 6.795 -5.845 1.00 40.22 99 GLY A O 1
ATOM 817 N N . ALA A 1 100 ? 28.805 7.992 -4.970 1.00 35.19 100 ALA A N 1
ATOM 818 C CA . ALA A 1 100 ? 29.732 7.963 -6.102 1.00 35.19 100 ALA A CA 1
ATOM 819 C C . ALA A 1 100 ? 29.843 6.551 -6.716 1.00 35.19 100 ALA A C 1
ATOM 821 O O . ALA A 1 100 ? 30.563 5.695 -6.213 1.00 35.19 100 ALA A O 1
ATOM 822 N N . GLY A 1 101 ? 29.060 6.296 -7.765 1.00 37.69 101 GLY A N 1
ATOM 823 C CA . GLY A 1 101 ? 28.854 4.958 -8.330 1.00 37.69 101 GLY A CA 1
ATOM 824 C C . GLY A 1 101 ? 27.472 4.759 -8.963 1.00 37.69 101 GLY A C 1
ATOM 825 O O . GLY A 1 101 ? 27.348 3.967 -9.891 1.00 37.69 101 GLY A O 1
ATOM 826 N N . PHE A 1 102 ? 26.459 5.527 -8.541 1.00 38.62 102 PHE A N 1
ATOM 827 C CA . PHE A 1 102 ? 25.170 5.657 -9.239 1.00 38.62 102 PHE A CA 1
ATOM 828 C C . PHE A 1 102 ? 25.142 6.961 -10.058 1.00 38.62 102 PHE A C 1
ATOM 830 O O . PHE A 1 102 ? 25.093 8.041 -9.467 1.00 38.62 102 PHE A O 1
ATOM 837 N N . PRO A 1 103 ? 25.195 6.916 -11.402 1.00 42.88 103 PRO A N 1
ATOM 838 C CA . PRO A 1 103 ? 25.543 8.098 -12.185 1.00 42.88 103 PRO A CA 1
ATOM 839 C C . PRO A 1 103 ? 24.350 8.969 -12.613 1.00 42.88 103 PRO A C 1
ATOM 841 O O . PRO A 1 103 ? 24.394 9.496 -13.715 1.00 42.88 103 PRO A O 1
ATOM 844 N N . THR A 1 104 ? 23.299 9.161 -11.801 1.00 46.09 104 THR A N 1
ATOM 845 C CA . THR A 1 104 ? 22.146 10.009 -12.203 1.00 46.09 104 THR A CA 1
ATOM 846 C C . THR A 1 104 ? 21.312 10.568 -11.042 1.00 46.09 104 THR A C 1
ATOM 848 O O . THR A 1 104 ? 20.127 10.263 -10.908 1.00 46.09 104 THR A O 1
ATOM 851 N N . CYS A 1 105 ? 21.892 11.427 -10.206 1.00 43.41 105 CYS A N 1
ATOM 852 C CA . CYS A 1 105 ? 21.103 12.258 -9.289 1.00 43.41 105 CYS A CA 1
ATOM 853 C C . CYS A 1 105 ? 21.589 13.711 -9.415 1.00 43.41 105 CYS A C 1
ATOM 855 O O . CYS A 1 105 ? 22.538 14.090 -8.729 1.00 43.41 105 CYS A O 1
ATOM 857 N N . PRO A 1 106 ? 21.017 14.530 -10.325 1.00 43.06 106 PRO A N 1
ATOM 858 C CA . PRO A 1 106 ? 21.378 15.938 -10.403 1.00 43.06 106 PRO A CA 1
ATOM 859 C C . PRO A 1 106 ? 20.947 16.662 -9.113 1.00 43.06 106 PRO A C 1
ATOM 861 O O . PRO A 1 106 ? 19.888 16.348 -8.548 1.00 43.06 106 PRO A O 1
ATOM 864 N N . PRO A 1 107 ? 21.737 17.640 -8.634 1.00 39.25 107 PRO A N 1
ATOM 865 C CA . PRO A 1 107 ? 21.362 18.448 -7.482 1.00 39.25 107 PRO A CA 1
ATOM 866 C C . PRO A 1 107 ? 20.081 19.216 -7.837 1.00 39.25 107 PRO A C 1
ATOM 868 O O . PRO A 1 107 ? 20.076 20.039 -8.746 1.00 39.25 107 PRO A O 1
ATOM 871 N N . GLY A 1 108 ? 18.970 18.886 -7.173 1.00 44.78 108 GLY A N 1
ATOM 872 C CA . GLY A 1 108 ? 17.640 19.426 -7.498 1.00 44.78 108 GLY A CA 1
ATOM 873 C C . GLY A 1 108 ? 16.554 18.383 -7.788 1.00 44.78 108 GLY A C 1
ATOM 874 O O . GLY A 1 108 ? 15.397 18.755 -7.965 1.00 44.78 108 GLY A O 1
ATOM 875 N N . GLY A 1 109 ? 16.873 17.082 -7.780 1.00 41.94 109 GLY A N 1
ATOM 876 C CA . GLY A 1 109 ? 15.861 16.022 -7.662 1.00 41.94 109 GLY A CA 1
ATOM 877 C C . GLY A 1 109 ? 14.969 15.813 -8.890 1.00 41.94 109 GLY A C 1
ATOM 878 O O . GLY A 1 109 ? 13.825 15.382 -8.742 1.00 41.94 109 GLY A O 1
ATOM 879 N N . ARG A 1 110 ? 15.467 16.101 -10.098 1.00 44.16 110 ARG A N 1
ATOM 880 C CA . ARG A 1 110 ? 14.798 15.705 -11.344 1.00 44.16 110 ARG A CA 1
ATOM 881 C C . ARG A 1 110 ? 15.412 14.427 -11.903 1.00 44.16 110 ARG A C 1
ATOM 883 O O . ARG A 1 110 ? 16.580 14.379 -12.269 1.00 44.16 110 ARG A O 1
ATOM 890 N N . LEU A 1 111 ? 14.578 13.398 -11.957 1.00 51.06 111 LEU A N 1
ATOM 891 C CA . LEU A 1 111 ? 14.854 12.042 -12.433 1.00 51.06 111 LEU A CA 1
ATOM 892 C C . LEU A 1 111 ? 14.780 11.988 -13.976 1.00 51.06 111 LEU A C 1
ATOM 894 O O . LEU A 1 111 ? 14.082 11.160 -14.545 1.00 51.06 111 LEU A O 1
ATOM 898 N N . GLU A 1 112 ? 15.407 12.953 -14.657 1.00 42.53 112 GLU A N 1
ATOM 899 C CA . GLU A 1 112 ? 15.228 13.181 -16.105 1.00 42.53 112 GLU A CA 1
ATOM 900 C C . GLU A 1 112 ? 16.197 12.382 -16.989 1.00 42.53 112 GLU A C 1
ATOM 902 O O . GLU A 1 112 ? 16.000 12.302 -18.196 1.00 42.53 112 GLU A O 1
ATOM 907 N N . SER A 1 113 ? 17.213 11.730 -16.424 1.00 44.72 113 SER A N 1
ATOM 908 C CA . SER A 1 113 ? 18.017 10.767 -17.179 1.00 44.72 113 SER A CA 1
ATOM 909 C C . SER A 1 113 ? 18.421 9.626 -16.266 1.00 44.72 113 SER A C 1
ATOM 911 O O . SER A 1 113 ? 18.896 9.859 -15.163 1.00 44.72 113 SER A O 1
ATOM 913 N N . LEU A 1 114 ? 18.164 8.398 -16.704 1.00 46.16 114 LEU A N 1
ATOM 914 C CA . LEU A 1 114 ? 18.676 7.171 -16.106 1.00 46.16 114 LEU A CA 1
ATOM 915 C C . LEU A 1 114 ? 19.859 6.709 -16.959 1.00 46.16 114 LEU A C 1
ATOM 917 O O . LEU A 1 114 ? 19.812 6.844 -18.184 1.00 46.16 114 LEU A O 1
ATOM 921 N N . PRO A 1 115 ? 20.934 6.184 -16.359 1.00 41.09 115 PRO A N 1
ATOM 922 C CA . PRO A 1 115 ? 22.127 5.858 -17.104 1.00 41.09 115 PRO A CA 1
ATOM 923 C C . PRO A 1 115 ? 21.879 4.609 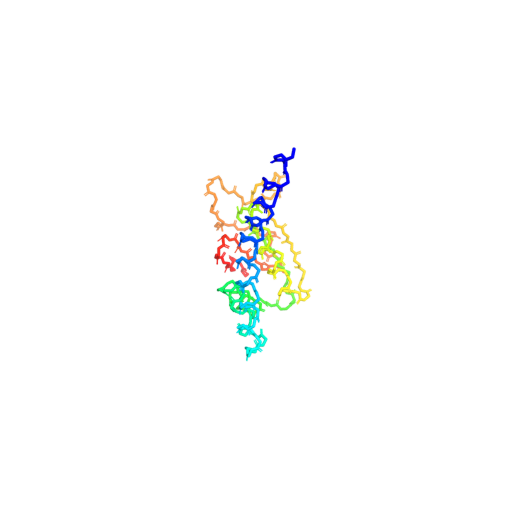-17.945 1.00 41.09 115 PRO A C 1
ATOM 925 O O . PRO A 1 115 ? 21.169 3.686 -17.537 1.00 41.09 115 PRO A O 1
ATOM 928 N N . HIS A 1 116 ? 22.516 4.560 -19.114 1.00 39.84 116 HIS A N 1
ATOM 929 C CA . HIS A 1 116 ? 22.393 3.479 -20.098 1.00 39.84 116 HIS A CA 1
ATOM 930 C C . HIS A 1 116 ? 22.772 2.071 -19.577 1.00 39.84 116 HIS A C 1
ATOM 932 O O . HIS A 1 116 ? 22.605 1.072 -20.271 1.00 39.84 116 HIS A O 1
ATOM 938 N N . THR A 1 117 ? 23.283 1.967 -18.350 1.00 38.75 117 THR A N 1
ATOM 939 C CA . THR A 1 117 ? 23.582 0.706 -17.662 1.00 38.75 117 THR A CA 1
ATOM 940 C C . THR A 1 117 ? 22.398 0.128 -16.882 1.00 38.75 117 THR A C 1
ATOM 942 O O . THR A 1 117 ? 22.349 -1.085 -16.704 1.00 38.75 117 THR A O 1
ATOM 945 N N . MET A 1 118 ? 21.415 0.942 -16.470 1.00 44.56 118 MET A N 1
ATOM 946 C CA . MET A 1 118 ? 20.165 0.464 -15.845 1.00 44.56 118 MET A CA 1
ATOM 947 C C . MET A 1 118 ? 19.099 0.058 -16.873 1.00 44.56 118 MET A C 1
ATOM 949 O O . MET A 1 118 ? 18.210 -0.732 -16.570 1.00 44.56 118 MET A O 1
ATOM 953 N N . THR A 1 119 ? 19.221 0.546 -18.107 1.00 45.53 119 THR A N 1
ATOM 954 C CA . THR A 1 119 ? 18.285 0.301 -19.219 1.00 45.53 119 THR A CA 1
ATOM 955 C C . THR A 1 119 ? 18.407 -1.081 -19.849 1.00 45.53 119 THR A C 1
ATOM 957 O O . THR A 1 119 ? 17.686 -1.373 -20.798 1.00 45.53 119 THR A O 1
ATOM 960 N N . ARG A 1 120 ? 19.287 -1.966 -19.360 1.00 46.72 120 ARG A N 1
ATOM 961 C CA . ARG A 1 120 ? 19.440 -3.273 -20.008 1.00 46.72 120 ARG A CA 1
ATOM 962 C C . ARG A 1 120 ? 18.363 -4.299 -19.669 1.00 46.72 120 ARG A C 1
ATOM 964 O O . ARG A 1 120 ? 18.211 -5.201 -20.481 1.00 46.72 120 ARG A O 1
ATOM 971 N N . THR A 1 121 ? 17.594 -4.175 -18.577 1.00 52.28 121 THR A N 1
ATOM 972 C CA . THR A 1 121 ? 16.602 -5.229 -18.240 1.00 52.28 121 THR A CA 1
ATOM 973 C C . THR A 1 121 ? 15.494 -4.874 -17.231 1.00 52.28 121 THR A C 1
ATOM 975 O O . THR A 1 121 ? 14.770 -5.784 -16.827 1.00 52.28 121 THR A O 1
ATOM 978 N N . GLY A 1 122 ? 15.331 -3.617 -16.787 1.00 65.38 122 GLY A N 1
ATOM 979 C CA . GLY A 1 122 ? 14.426 -3.322 -15.664 1.00 65.38 122 GLY A CA 1
ATOM 980 C C . GLY A 1 122 ? 13.499 -2.117 -15.824 1.00 65.38 122 GLY A C 1
ATOM 981 O O . GLY A 1 122 ? 13.890 -1.093 -16.373 1.00 65.38 122 GLY A O 1
ATOM 982 N N . VAL A 1 123 ? 12.280 -2.233 -15.288 1.00 79.06 123 VAL A N 1
ATOM 983 C CA . VAL A 1 123 ? 11.300 -1.144 -15.170 1.00 79.06 123 VAL A CA 1
ATOM 984 C C . VAL A 1 123 ? 11.550 -0.359 -13.888 1.00 79.06 123 VAL A C 1
ATOM 986 O O . VAL A 1 123 ? 11.788 -0.935 -12.826 1.00 79.06 123 VAL A O 1
ATOM 989 N N . ILE A 1 124 ? 11.464 0.967 -13.958 1.00 81.44 124 ILE A N 1
ATOM 990 C CA . ILE A 1 124 ? 11.694 1.832 -12.798 1.00 81.44 124 ILE A CA 1
ATOM 991 C C . ILE A 1 124 ? 10.379 2.457 -12.361 1.00 81.44 124 ILE A C 1
ATOM 993 O O . ILE A 1 124 ? 9.687 3.085 -13.166 1.00 81.44 124 ILE A O 1
ATOM 997 N N . VAL A 1 125 ? 10.057 2.299 -11.078 1.00 80.81 125 VAL A N 1
ATOM 998 C CA . VAL A 1 125 ? 8.874 2.885 -10.446 1.00 80.81 125 VAL A CA 1
ATOM 999 C C . VAL A 1 125 ? 9.318 3.905 -9.407 1.00 80.81 125 VAL A C 1
ATOM 1001 O O . VAL A 1 125 ? 10.034 3.568 -8.466 1.00 80.81 125 VAL A O 1
ATOM 1004 N N . LEU A 1 126 ? 8.884 5.153 -9.572 1.00 83.06 126 LEU A N 1
ATOM 1005 C CA . LEU A 1 126 ? 9.061 6.203 -8.572 1.00 83.06 126 LEU A CA 1
ATOM 1006 C C . LEU A 1 126 ? 7.886 6.188 -7.599 1.00 83.06 126 LEU A C 1
ATOM 1008 O O . LEU A 1 126 ? 6.742 6.179 -8.046 1.00 83.06 126 LEU A O 1
ATOM 1012 N N . VAL A 1 127 ? 8.177 6.260 -6.302 1.00 83.56 127 VAL A N 1
ATOM 1013 C CA . VAL A 1 127 ? 7.194 6.431 -5.225 1.00 83.56 127 VAL A CA 1
ATOM 1014 C C . VAL A 1 127 ? 7.423 7.790 -4.561 1.00 83.56 127 VAL A C 1
ATOM 1016 O O . VAL A 1 127 ? 8.496 8.031 -4.005 1.00 83.56 127 VAL A O 1
ATOM 1019 N N . ASP A 1 128 ? 6.435 8.685 -4.613 1.00 81.88 128 ASP A N 1
ATOM 1020 C CA . ASP A 1 128 ? 6.460 9.983 -3.923 1.00 81.88 128 ASP A CA 1
ATOM 1021 C C . ASP A 1 128 ? 5.121 10.273 -3.258 1.00 81.88 128 ASP A C 1
ATOM 1023 O O . ASP A 1 128 ? 4.161 10.718 -3.895 1.00 81.88 128 ASP A O 1
ATOM 1027 N N . GLY A 1 129 ? 5.051 10.042 -1.948 1.00 82.31 129 GLY A N 1
ATOM 1028 C CA . GLY A 1 129 ? 3.771 10.120 -1.267 1.00 82.31 129 GLY A CA 1
ATOM 1029 C C . GLY A 1 129 ? 2.769 9.177 -1.942 1.00 82.31 129 GLY A C 1
ATOM 1030 O O . GLY A 1 129 ? 3.032 7.981 -2.033 1.00 82.31 129 GLY A O 1
ATOM 1031 N N . SER A 1 130 ? 1.617 9.709 -2.359 1.00 77.69 130 SER A N 1
ATOM 1032 C CA . SER A 1 130 ? 0.535 8.927 -2.978 1.00 77.69 130 SER A CA 1
ATOM 1033 C C . SER A 1 130 ? 0.656 8.796 -4.505 1.00 77.69 130 SER A C 1
ATOM 1035 O O . SER A 1 130 ? -0.210 8.190 -5.126 1.00 77.69 130 SER A O 1
ATOM 1037 N N . ASP A 1 131 ? 1.686 9.381 -5.130 1.00 82.88 131 ASP A N 1
ATOM 1038 C CA . ASP A 1 131 ? 1.938 9.231 -6.568 1.00 82.88 131 ASP A CA 1
ATOM 1039 C C . ASP A 1 131 ? 2.942 8.091 -6.801 1.00 82.88 131 ASP A C 1
ATOM 1041 O O . ASP A 1 131 ? 4.038 8.083 -6.227 1.00 82.88 131 ASP A O 1
ATOM 1045 N N . MET A 1 132 ? 2.570 7.124 -7.644 1.00 85.44 132 MET A N 1
ATOM 1046 C CA . MET A 1 132 ? 3.452 6.048 -8.098 1.00 85.44 132 MET A CA 1
ATOM 1047 C C . MET A 1 132 ? 3.383 5.944 -9.615 1.00 85.44 132 MET A C 1
ATOM 1049 O O . MET A 1 132 ? 2.305 5.789 -10.190 1.00 85.44 132 MET A O 1
ATOM 1053 N N . ARG A 1 133 ? 4.540 6.003 -10.277 1.00 84.25 133 ARG A N 1
ATOM 1054 C CA . ARG A 1 133 ? 4.600 6.048 -11.744 1.00 84.25 133 ARG A CA 1
ATOM 1055 C C . ARG A 1 133 ? 5.813 5.338 -12.314 1.00 84.25 133 ARG A C 1
ATOM 1057 O O . ARG A 1 133 ? 6.898 5.375 -11.731 1.00 84.25 133 ARG A O 1
ATOM 1064 N N . VAL A 1 134 ? 5.625 4.740 -13.488 1.00 83.38 134 VAL A N 1
ATOM 1065 C CA . VAL A 1 134 ? 6.712 4.179 -14.293 1.00 83.38 134 VAL A CA 1
ATOM 1066 C C . VAL A 1 134 ? 7.449 5.314 -14.997 1.00 83.38 134 VAL A C 1
ATOM 1068 O O . VAL A 1 134 ? 6.827 6.136 -15.663 1.00 83.38 134 VAL A O 1
ATOM 1071 N N . ILE A 1 135 ? 8.771 5.357 -14.848 1.00 79.81 135 ILE A N 1
ATOM 1072 C CA . ILE A 1 135 ? 9.635 6.410 -15.417 1.00 79.81 135 ILE A CA 1
ATOM 1073 C C . ILE A 1 135 ? 10.533 5.904 -16.551 1.00 79.81 135 ILE A C 1
ATOM 1075 O O . ILE A 1 135 ? 11.134 6.709 -17.255 1.00 79.81 135 ILE A O 1
ATOM 1079 N N . SER A 1 136 ? 10.631 4.589 -16.749 1.00 69.06 136 SER A N 1
ATOM 1080 C CA . SER A 1 136 ? 11.461 3.987 -17.794 1.00 69.06 136 SER A CA 1
ATOM 1081 C C . SER A 1 136 ? 10.866 2.655 -18.247 1.00 69.06 136 SER A C 1
ATOM 1083 O O . SER A 1 136 ? 10.423 1.853 -17.420 1.00 69.06 136 SER A O 1
ATOM 1085 N N . ARG A 1 137 ? 10.855 2.461 -19.568 1.00 55.66 137 ARG A N 1
ATOM 1086 C CA . ARG A 1 137 ? 10.728 1.177 -20.261 1.00 55.66 137 ARG A CA 1
ATOM 1087 C C . ARG A 1 137 ? 11.996 0.941 -21.065 1.00 55.66 137 ARG A C 1
ATOM 1089 O O . ARG A 1 137 ? 12.581 1.960 -21.500 1.00 55.66 137 ARG A O 1
#

Sequence (137 aa):
MMRRPALAVLFACAIWFSGHEYVQLVRDSLALLPLRYEERRERVLGGDYVVMQRLASEIPRDASVTIVLRRPRDIDRGIFLNYYLYPRATHFTEPSRCGAGFPTCPPGGRLESLPHTMTRTGVIVLVDGSDMRVISR

Secondary structure (DSSP, 8-state):
-THHHHHHHHHHHHHHHHHHHHHHHHHHHHHHTTS-HHHHHHHHHTHHHHHHHHHHHHS-SS-EEEEEESSGGGHHHHHHHHHHHTTS-EEEE-GGG--TT-----TT-------TTTTTTEEEEEEETTEEEEEE-

Foldseek 3Di:
DPVVVVVVVVVVVVCVVVVVVVVVVVVVVVVLVVDDPLVSCCVVVPVLSVVLLVVLVVDDLAFAEEEEEADPVCVVSVVVSVVSSPPHHYHYDYLVPPPPPQPDDPPPGDRQDHDPVVQPGHWYWYDDPSDIDTDHD

Radius of gyration: 22.35 Å; chains: 1; bounding box: 50×32×72 Å

pLDDT: mean 78.55, std 18.09, range [35.19, 96.69]